Protein AF-A0A2C9KYZ7-F1 (afdb_monomer_lite)

Radius of gyration: 19.44 Å; chains: 1; bounding box: 41×60×43 Å

Foldseek 3Di:
DDQDDPDPGTPVCVVVQPADQPHSLVLCPDPPNVVVVVLLVQLVVQFDLWLADDPSLQVSLVVVCPDPCCDDVNVVVSLVVLVVDPSSLSSVSSSNSHDPDPDPPPPVPPPVDDDDDDSTDPDPPDDDDDDDDPCPVVVVVVVVVVVVVPPD

Structure (mmCIF, N/CA/C/O backbone):
data_AF-A0A2C9KYZ7-F1
#
_entry.id   AF-A0A2C9KYZ7-F1
#
loop_
_atom_site.group_PDB
_atom_site.id
_atom_site.type_symbol
_atom_site.label_atom_id
_atom_site.label_alt_id
_atom_site.label_comp_id
_atom_site.label_asym_id
_atom_site.label_entity_id
_atom_site.label_seq_id
_atom_site.pdbx_PDB_ins_code
_atom_site.Cartn_x
_atom_site.Cartn_y
_atom_site.Cartn_z
_atom_site.occupancy
_atom_site.B_iso_or_equiv
_atom_site.auth_seq_id
_atom_site.auth_comp_id
_atom_site.auth_asym_id
_atom_site.auth_atom_id
_atom_site.pdbx_PDB_model_num
ATOM 1 N N . THR A 1 1 ? 24.571 -7.551 -16.227 1.00 55.09 1 THR A N 1
ATOM 2 C CA . THR A 1 1 ? 23.596 -7.742 -15.131 1.00 55.09 1 THR A CA 1
ATOM 3 C C . THR A 1 1 ? 22.680 -8.890 -15.502 1.00 55.09 1 THR A C 1
ATOM 5 O O . THR A 1 1 ? 22.147 -8.862 -16.601 1.00 55.09 1 THR A O 1
ATOM 8 N N . LEU A 1 2 ? 22.566 -9.932 -14.672 1.00 63.03 2 LEU A N 1
ATOM 9 C CA . LEU A 1 2 ? 21.758 -11.125 -14.971 1.00 63.03 2 LEU A CA 1
ATOM 10 C C . LEU A 1 2 ? 20.264 -10.840 -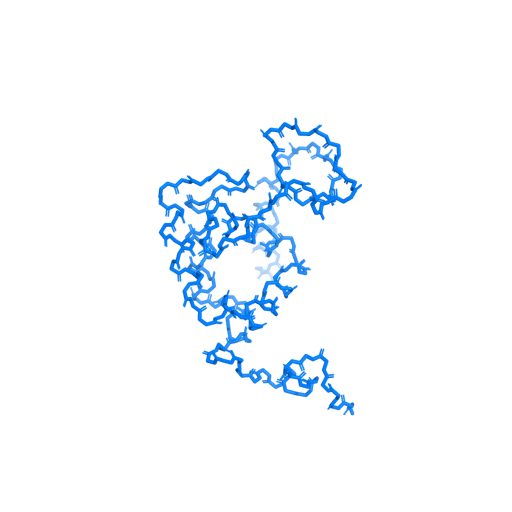14.735 1.00 63.03 2 LEU A C 1
ATOM 12 O O . LEU A 1 2 ? 19.854 -10.577 -13.606 1.00 63.03 2 LEU A O 1
ATOM 16 N N . CYS A 1 3 ? 19.454 -10.911 -15.794 1.00 70.12 3 CYS A N 1
ATOM 17 C CA . CYS A 1 3 ? 17.997 -10.746 -15.750 1.00 70.12 3 CYS A CA 1
ATOM 18 C C . CYS A 1 3 ? 17.297 -12.058 -15.359 1.00 70.12 3 CYS A C 1
ATOM 20 O O . CYS A 1 3 ? 16.486 -12.589 -16.110 1.00 70.12 3 CYS A O 1
ATOM 22 N N . VAL A 1 4 ? 17.638 -12.621 -14.200 1.00 71.19 4 VAL A N 1
ATOM 23 C CA . VAL A 1 4 ? 16.989 -13.847 -13.709 1.00 71.19 4 VAL A CA 1
ATOM 24 C C . VAL A 1 4 ? 15.669 -13.484 -13.025 1.00 71.19 4 VAL A C 1
ATOM 26 O O . VAL A 1 4 ? 15.610 -12.516 -12.260 1.00 71.19 4 VAL A O 1
ATOM 29 N N . ALA A 1 5 ? 14.618 -14.255 -13.309 1.00 60.34 5 ALA A N 1
ATOM 30 C CA . ALA A 1 5 ? 13.345 -14.213 -12.593 1.00 60.34 5 ALA A CA 1
ATOM 31 C C . ALA A 1 5 ? 13.563 -14.555 -11.113 1.00 60.34 5 ALA A C 1
ATOM 33 O O . ALA A 1 5 ? 14.002 -15.656 -10.789 1.00 60.34 5 ALA A O 1
ATOM 34 N N . LYS A 1 6 ? 13.289 -13.603 -10.212 1.00 54.28 6 LYS A N 1
ATOM 35 C CA . LYS A 1 6 ? 13.272 -13.849 -8.755 1.00 54.28 6 LYS A CA 1
ATOM 36 C C . LYS A 1 6 ? 11.846 -13.936 -8.196 1.00 54.28 6 LYS A C 1
ATOM 38 O O . LYS A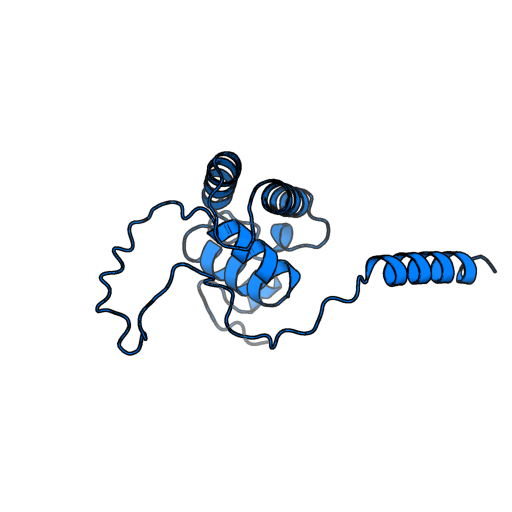 1 6 ? 11.670 -14.360 -7.059 1.00 54.28 6 LYS A O 1
ATOM 43 N N . SER A 1 7 ? 10.849 -13.541 -8.984 1.00 61.28 7 SER A N 1
ATOM 44 C CA . SER A 1 7 ? 9.416 -13.606 -8.682 1.00 61.28 7 SER A CA 1
ATOM 45 C C . SER A 1 7 ? 8.627 -13.651 -10.003 1.00 61.28 7 SER A C 1
ATOM 47 O O . SER A 1 7 ? 9.170 -14.086 -11.019 1.00 61.28 7 SER A O 1
ATOM 49 N N . SER A 1 8 ? 7.381 -13.157 -10.024 1.00 68.00 8 SER A N 1
ATOM 50 C CA . SER A 1 8 ? 6.662 -12.822 -11.263 1.00 68.00 8 SER A CA 1
ATOM 51 C C . SER A 1 8 ? 7.394 -11.814 -12.161 1.00 68.00 8 SER A C 1
ATOM 53 O O . SER A 1 8 ? 6.992 -11.659 -13.308 1.00 68.00 8 SER A O 1
ATOM 55 N N . LEU A 1 9 ? 8.458 -11.159 -11.673 1.00 72.50 9 LEU A N 1
ATOM 56 C CA . LEU A 1 9 ? 9.362 -10.328 -12.468 1.00 72.50 9 LEU A CA 1
ATOM 57 C C . LEU A 1 9 ? 10.819 -10.805 -12.382 1.00 72.50 9 LEU A C 1
ATOM 59 O O . LEU A 1 9 ? 11.307 -11.300 -11.356 1.00 72.50 9 LEU A O 1
ATOM 63 N N . SER A 1 10 ? 11.555 -10.569 -13.462 1.00 80.50 10 SER A N 1
ATOM 64 C CA . SER A 1 10 ? 13.014 -10.570 -13.487 1.00 80.50 10 SER A CA 1
ATOM 65 C C . SER A 1 10 ? 13.610 -9.370 -12.759 1.00 80.50 10 SER A C 1
ATOM 67 O O . SER A 1 10 ? 12.980 -8.328 -12.573 1.00 80.50 10 SER A O 1
ATOM 69 N N . TYR A 1 11 ? 14.884 -9.494 -12.377 1.00 77.38 11 TYR A N 1
ATOM 70 C CA . TYR A 1 11 ? 15.635 -8.377 -11.797 1.00 77.38 11 TYR A CA 1
ATOM 71 C C . TYR A 1 11 ? 15.634 -7.130 -12.701 1.00 77.38 11 TYR A C 1
ATOM 73 O O . TYR A 1 11 ? 15.598 -6.002 -12.215 1.00 77.38 11 TYR A O 1
ATOM 81 N N . CYS A 1 12 ? 15.646 -7.326 -14.020 1.00 83.25 12 CYS A N 1
ATOM 82 C CA . CYS A 1 12 ? 15.654 -6.235 -14.989 1.00 83.25 12 CYS A CA 1
ATOM 83 C C . CYS A 1 12 ? 14.289 -5.544 -15.079 1.00 83.25 12 CYS A C 1
ATOM 85 O O . CYS A 1 12 ? 14.233 -4.316 -15.071 1.00 83.25 12 CYS A O 1
ATOM 87 N N . GLU A 1 13 ? 13.194 -6.304 -15.061 1.00 82.38 13 GLU A N 1
ATOM 88 C CA . GLU A 1 13 ? 11.840 -5.741 -15.012 1.00 82.38 13 GLU A CA 1
ATOM 89 C C . GLU A 1 13 ? 11.582 -4.985 -13.704 1.00 82.38 13 GLU A C 1
ATOM 91 O O . GLU A 1 13 ? 10.957 -3.921 -13.724 1.00 82.38 13 GLU A O 1
ATOM 96 N N . LEU A 1 14 ? 12.122 -5.480 -12.582 1.00 81.25 14 LEU A N 1
ATOM 97 C CA . LEU A 1 14 ? 12.101 -4.775 -11.299 1.00 81.25 14 LEU A CA 1
ATOM 98 C C . LEU A 1 14 ? 12.886 -3.459 -11.360 1.00 81.25 14 LEU A C 1
ATOM 100 O O . LEU A 1 14 ? 12.374 -2.423 -10.942 1.00 81.25 14 LEU A O 1
ATOM 104 N N . ALA A 1 15 ? 14.099 -3.469 -11.921 1.00 82.19 15 ALA A N 1
ATOM 105 C CA . ALA A 1 15 ? 14.915 -2.261 -12.066 1.00 82.19 15 ALA A CA 1
ATOM 106 C C . ALA A 1 15 ? 14.227 -1.201 -12.948 1.00 82.19 15 ALA A C 1
ATOM 108 O O . ALA A 1 15 ? 14.236 -0.003 -12.641 1.00 82.19 15 ALA A O 1
ATOM 109 N N . GLN A 1 16 ? 13.569 -1.646 -14.020 1.00 86.88 16 GLN A N 1
ATOM 110 C CA . GLN A 1 16 ? 12.802 -0.775 -14.908 1.00 86.88 16 GLN A CA 1
ATOM 111 C C . GLN A 1 16 ? 11.529 -0.239 -14.237 1.00 86.88 16 GLN A C 1
ATOM 113 O O . GLN A 1 16 ? 11.116 0.882 -14.532 1.00 86.88 16 GLN A O 1
ATOM 118 N N . GLY A 1 17 ? 10.986 -0.944 -13.241 1.00 86.06 17 GLY A N 1
ATOM 119 C CA . GLY A 1 17 ? 9.740 -0.558 -12.580 1.00 86.06 17 GLY A CA 1
ATOM 120 C C . GLY A 1 17 ? 8.505 -1.026 -13.326 1.00 86.06 17 GLY A C 1
ATOM 121 O O . GLY A 1 17 ? 7.511 -0.310 -13.362 1.00 86.06 17 GLY A O 1
ATOM 122 N N . THR A 1 18 ? 8.592 -2.190 -13.964 1.00 88.19 18 THR A N 1
ATOM 123 C CA . THR A 1 18 ? 7.498 -2.746 -14.760 1.00 88.19 18 THR A CA 1
ATOM 124 C C . THR A 1 18 ? 6.251 -2.899 -13.882 1.00 88.19 18 THR A C 1
ATOM 126 O O . THR A 1 18 ? 6.355 -3.505 -12.807 1.00 88.19 18 THR A O 1
ATOM 129 N N . PRO A 1 19 ? 5.089 -2.355 -14.293 1.00 89.12 19 PRO A N 1
ATOM 130 C CA . PRO A 1 19 ? 3.851 -2.511 -13.542 1.00 89.12 19 PRO A CA 1
ATOM 131 C C . PRO A 1 19 ? 3.477 -3.983 -13.342 1.00 89.12 19 PRO A C 1
ATOM 133 O O . PRO A 1 19 ? 3.673 -4.817 -14.223 1.00 89.12 19 PRO A O 1
ATOM 136 N N . LEU A 1 20 ? 2.891 -4.294 -12.187 1.00 86.62 20 LEU A N 1
ATOM 137 C CA . LEU A 1 20 ? 2.518 -5.649 -11.782 1.00 86.62 20 LEU A CA 1
ATOM 138 C C . LEU A 1 20 ? 1.003 -5.770 -11.636 1.00 86.62 20 LEU A C 1
ATOM 140 O O . LEU A 1 20 ? 0.432 -5.207 -10.704 1.00 86.62 20 LEU A O 1
ATOM 144 N N . ASN A 1 21 ? 0.348 -6.521 -12.526 1.00 85.00 21 ASN A N 1
ATOM 145 C CA . ASN A 1 21 ? -1.111 -6.724 -12.517 1.00 85.00 21 ASN A CA 1
ATOM 146 C C . ASN A 1 21 ? -1.904 -5.405 -12.409 1.00 85.00 21 ASN A C 1
ATOM 148 O O . ASN A 1 21 ? -2.817 -5.279 -11.598 1.00 85.00 21 ASN A O 1
ATOM 152 N N . GLY A 1 22 ? -1.512 -4.386 -13.182 1.00 85.56 22 GLY A N 1
ATOM 153 C CA . GLY A 1 22 ? -2.153 -3.064 -13.164 1.00 85.56 22 GLY A CA 1
ATOM 154 C C . GLY A 1 22 ? -1.716 -2.139 -12.020 1.00 85.56 22 GLY A C 1
ATOM 155 O O . GLY A 1 22 ? -2.193 -1.012 -11.946 1.00 85.56 22 GLY A O 1
ATOM 156 N N . CYS A 1 23 ? -0.793 -2.569 -11.154 1.00 91.25 23 CYS A N 1
ATOM 157 C CA . CYS A 1 23 ? -0.174 -1.711 -10.148 1.00 91.25 23 CYS A CA 1
ATOM 158 C C . CYS A 1 23 ? 1.146 -1.110 -10.642 1.00 91.25 23 CYS A C 1
ATOM 160 O O . CYS A 1 23 ? 2.114 -1.838 -10.883 1.00 91.25 23 CYS A O 1
ATOM 162 N N . ASP A 1 24 ? 1.229 0.218 -10.681 1.00 93.56 24 ASP A N 1
ATOM 163 C CA . ASP A 1 24 ? 2.498 0.941 -10.791 1.00 93.56 24 ASP A CA 1
ATOM 164 C C . ASP A 1 24 ? 3.160 1.045 -9.405 1.00 93.56 24 ASP A C 1
ATOM 166 O O . ASP A 1 24 ? 3.144 2.081 -8.735 1.00 93.56 24 ASP A O 1
ATOM 170 N N . TRP A 1 25 ? 3.702 -0.083 -8.937 1.00 90.88 25 TRP A N 1
ATOM 171 C CA . TRP A 1 25 ? 4.287 -0.204 -7.599 1.00 90.88 25 TRP A CA 1
ATOM 172 C C . TRP A 1 25 ? 5.466 0.749 -7.394 1.00 90.88 25 TRP A C 1
ATOM 174 O O . TRP A 1 25 ? 5.672 1.235 -6.284 1.00 90.88 25 TRP A O 1
ATOM 184 N N . LYS A 1 26 ? 6.235 1.036 -8.452 1.00 91.19 26 LYS A N 1
ATOM 185 C CA . LYS A 1 26 ? 7.390 1.933 -8.381 1.00 91.19 26 LYS A CA 1
ATOM 186 C C . LYS A 1 26 ? 6.923 3.355 -8.132 1.00 91.19 26 LYS A C 1
ATOM 188 O O . LYS A 1 26 ? 7.452 4.013 -7.238 1.00 91.19 26 LYS A O 1
ATOM 193 N N . LYS A 1 27 ? 5.900 3.812 -8.859 1.00 92.75 27 LYS A N 1
ATOM 194 C CA . LYS A 1 27 ? 5.282 5.115 -8.612 1.00 92.75 27 LYS A CA 1
ATOM 195 C C . LYS A 1 27 ? 4.627 5.172 -7.237 1.00 92.75 27 LYS A C 1
ATOM 197 O O . LYS A 1 27 ? 4.826 6.170 -6.549 1.00 92.75 27 LYS A O 1
ATOM 202 N N . LEU A 1 28 ? 3.900 4.132 -6.819 1.00 90.94 28 LEU A N 1
ATOM 203 C CA . LEU A 1 28 ? 3.298 4.056 -5.482 1.00 90.94 28 LEU A CA 1
ATOM 204 C C . LEU A 1 28 ? 4.372 4.222 -4.395 1.00 90.94 28 LEU A C 1
ATOM 206 O O . LEU A 1 28 ? 4.261 5.082 -3.531 1.00 90.94 28 LEU A O 1
ATOM 210 N N . LEU A 1 29 ? 5.463 3.465 -4.471 1.00 87.88 29 LEU A N 1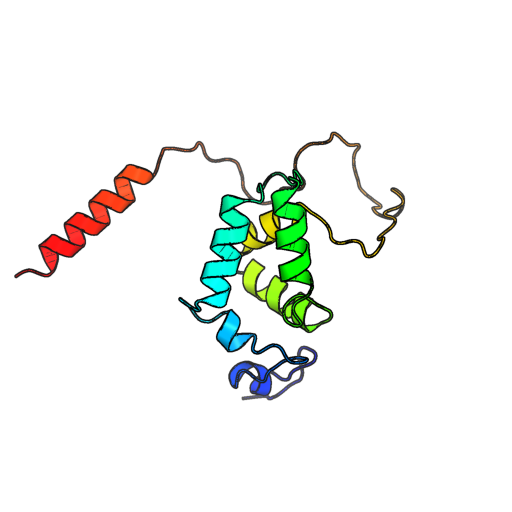
ATOM 211 C CA . LEU A 1 29 ? 6.532 3.4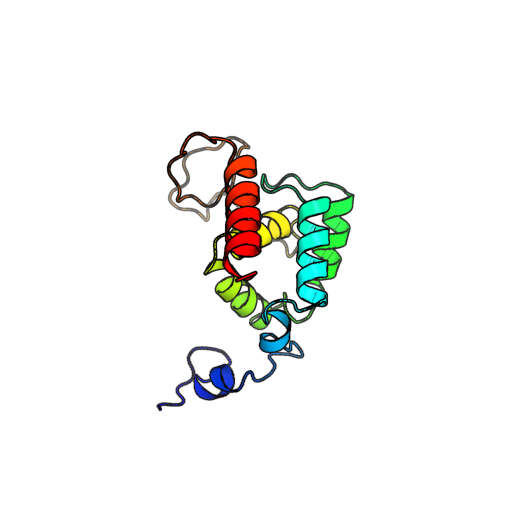72 -3.467 1.00 87.88 29 LEU A CA 1
ATOM 212 C C . LEU A 1 29 ? 7.530 4.634 -3.630 1.00 87.88 29 LEU A C 1
ATOM 214 O O . LEU A 1 29 ? 8.483 4.741 -2.859 1.00 87.88 29 LEU A O 1
ATOM 218 N N . THR A 1 30 ? 7.324 5.516 -4.613 1.00 89.12 30 THR A N 1
ATOM 219 C CA . THR A 1 30 ? 8.146 6.719 -4.783 1.00 89.12 30 THR A CA 1
ATOM 220 C C . THR A 1 30 ? 7.904 7.680 -3.612 1.00 89.12 30 THR A C 1
ATOM 222 O O . THR A 1 30 ? 6.747 7.925 -3.252 1.00 89.12 30 THR A O 1
ATOM 225 N N . PRO A 1 31 ? 8.964 8.273 -3.028 1.00 81.44 31 PRO A N 1
ATOM 226 C CA . PRO A 1 31 ? 8.815 9.292 -1.997 1.00 81.44 31 PRO A CA 1
ATOM 227 C C . PRO A 1 31 ? 7.890 10.426 -2.446 1.00 81.44 31 PRO A C 1
ATOM 229 O O . PRO A 1 31 ? 7.933 10.860 -3.595 1.00 81.44 31 PRO A O 1
ATOM 232 N N . ASN A 1 32 ? 7.071 10.928 -1.525 1.00 85.62 32 ASN A N 1
ATOM 233 C CA . ASN A 1 32 ? 6.115 12.013 -1.768 1.00 85.62 32 ASN A CA 1
ATOM 234 C C . ASN A 1 32 ? 5.032 11.719 -2.821 1.00 85.62 32 ASN A C 1
ATOM 236 O O . ASN A 1 32 ? 4.362 12.643 -3.285 1.00 85.62 32 ASN A O 1
ATOM 240 N N . ASN A 1 33 ? 4.818 10.453 -3.193 1.00 90.31 33 ASN A N 1
ATOM 241 C CA . ASN A 1 33 ? 3.664 10.098 -4.004 1.00 90.31 33 ASN A CA 1
ATOM 242 C C . ASN A 1 33 ? 2.362 10.492 -3.263 1.00 90.31 33 ASN A C 1
ATOM 244 O O . ASN A 1 33 ? 2.175 10.087 -2.111 1.00 90.31 33 ASN A O 1
ATOM 248 N N . PRO A 1 34 ? 1.444 11.247 -3.898 1.00 92.50 34 PRO A N 1
ATOM 249 C CA . PRO A 1 34 ? 0.239 11.747 -3.236 1.00 92.50 34 PRO A CA 1
ATOM 250 C C . PRO A 1 34 ? -0.730 10.632 -2.821 1.00 92.50 34 PRO A C 1
ATOM 252 O O . PRO A 1 34 ? -1.399 10.756 -1.799 1.00 92.50 34 PRO A O 1
ATOM 255 N N . GLU A 1 35 ? -0.796 9.529 -3.570 1.00 90.12 35 GLU A N 1
ATOM 256 C CA . GLU A 1 35 ? -1.597 8.356 -3.214 1.00 90.12 35 GLU A CA 1
ATOM 257 C C . GLU A 1 35 ? -1.039 7.670 -1.965 1.00 90.12 35 GLU A C 1
ATOM 259 O O . GLU A 1 35 ? -1.798 7.359 -1.052 1.00 90.12 35 GLU A O 1
ATOM 264 N N . THR A 1 36 ? 0.281 7.511 -1.875 1.00 89.94 36 THR A N 1
ATOM 265 C CA . THR A 1 36 ? 0.936 6.920 -0.698 1.00 89.94 36 THR A CA 1
ATOM 266 C C . THR A 1 36 ? 0.826 7.811 0.526 1.00 89.94 36 THR A C 1
ATOM 268 O O . THR A 1 36 ? 0.525 7.310 1.608 1.00 89.94 36 THR A O 1
ATOM 271 N N . ILE A 1 37 ? 0.988 9.130 0.365 1.00 92.81 37 ILE A N 1
ATOM 272 C CA . ILE A 1 37 ? 0.722 10.095 1.438 1.00 92.81 37 ILE A CA 1
ATOM 273 C C . ILE A 1 37 ? -0.721 9.943 1.915 1.00 92.81 37 ILE A C 1
ATOM 275 O O . ILE A 1 37 ? -0.944 9.805 3.112 1.00 92.81 37 ILE A O 1
ATOM 279 N N . ARG A 1 38 ? -1.694 9.900 0.996 1.00 94.25 38 ARG A N 1
ATOM 280 C CA . ARG A 1 38 ? -3.110 9.738 1.346 1.00 94.25 38 ARG A CA 1
ATOM 281 C C . ARG A 1 38 ? -3.365 8.426 2.091 1.00 94.25 38 ARG A C 1
ATOM 283 O O . ARG A 1 38 ? -3.986 8.457 3.146 1.00 94.25 38 ARG A O 1
ATOM 290 N N . ILE A 1 39 ? -2.855 7.297 1.591 1.00 93.19 39 ILE A N 1
ATOM 291 C CA . ILE A 1 39 ? -2.972 5.980 2.242 1.00 93.19 39 ILE A CA 1
ATOM 292 C C . ILE A 1 39 ? -2.392 6.025 3.658 1.00 93.19 39 ILE A C 1
ATOM 294 O O . ILE A 1 39 ? -3.041 5.577 4.603 1.00 93.19 39 ILE A O 1
ATOM 298 N N . ALA A 1 40 ? -1.193 6.590 3.813 1.00 92.62 40 ALA A N 1
ATOM 299 C CA . ALA A 1 40 ? -0.562 6.746 5.113 1.00 92.62 40 ALA A CA 1
ATOM 300 C C . ALA A 1 40 ? -1.406 7.623 6.037 1.00 92.62 40 ALA A C 1
ATOM 302 O O . ALA A 1 40 ? -1.748 7.186 7.132 1.00 92.62 40 ALA A O 1
ATOM 303 N N . THR A 1 41 ? -1.800 8.818 5.601 1.00 95.25 41 THR A N 1
ATOM 304 C CA . THR A 1 41 ? -2.641 9.727 6.387 1.00 95.25 41 THR A CA 1
ATOM 305 C C . THR A 1 41 ? -3.945 9.060 6.824 1.00 95.25 41 THR A C 1
ATOM 307 O O . THR A 1 41 ? -4.289 9.130 8.005 1.00 95.25 41 THR A O 1
ATOM 310 N N . ASP A 1 42 ? -4.635 8.369 5.915 1.00 94.62 42 ASP A N 1
ATOM 311 C CA . ASP A 1 42 ? -5.894 7.683 6.206 1.00 94.62 42 ASP A CA 1
ATOM 312 C C . ASP A 1 42 ? -5.691 6.582 7.259 1.00 94.62 42 ASP A C 1
ATOM 314 O O . ASP A 1 42 ? -6.440 6.520 8.238 1.00 94.62 42 ASP A O 1
ATOM 318 N N . LEU A 1 43 ? -4.648 5.757 7.121 1.00 93.75 43 LEU A N 1
ATOM 319 C CA . LEU A 1 43 ? -4.327 4.702 8.086 1.00 93.75 43 LEU A CA 1
ATOM 320 C C . LEU A 1 43 ? -3.877 5.267 9.441 1.00 93.75 43 LEU A C 1
ATOM 322 O O . LEU A 1 43 ? -4.351 4.805 10.475 1.00 93.75 43 LEU A O 1
ATOM 326 N N . TYR A 1 44 ? -3.009 6.280 9.474 1.00 93.06 44 TYR A N 1
ATOM 327 C CA . TYR A 1 44 ? -2.542 6.891 10.725 1.00 93.06 44 TYR A CA 1
ATOM 328 C C . TYR A 1 44 ? -3.679 7.533 11.520 1.00 93.06 44 TYR A C 1
ATOM 330 O O . TYR A 1 44 ? -3.711 7.416 12.746 1.00 93.06 44 TYR A O 1
ATOM 338 N N . LYS A 1 45 ? -4.608 8.195 10.825 1.00 94.38 45 LYS A N 1
ATOM 339 C CA . LYS A 1 45 ? -5.728 8.903 11.447 1.00 94.38 45 LYS A CA 1
ATOM 340 C C . LYS A 1 45 ? -6.797 7.951 11.979 1.00 94.38 45 LYS A C 1
ATOM 342 O O . LYS A 1 45 ? -7.369 8.215 13.031 1.00 94.38 45 LYS A O 1
ATOM 347 N N . ASN A 1 46 ? -7.073 6.866 11.261 1.00 94.12 46 ASN A N 1
ATOM 348 C CA . ASN A 1 46 ? -8.280 6.075 11.495 1.00 94.12 46 ASN A CA 1
ATOM 349 C C . ASN A 1 46 ? -7.992 4.672 12.043 1.00 94.12 46 ASN A C 1
ATOM 351 O O . ASN A 1 46 ? -8.800 4.140 12.799 1.00 94.12 46 ASN A O 1
ATOM 355 N N . CYS A 1 47 ? -6.827 4.088 11.762 1.00 92.56 47 CYS A N 1
ATOM 356 C CA . CYS A 1 47 ? -6.468 2.732 12.181 1.00 92.56 47 CYS A CA 1
ATOM 357 C C . CYS A 1 47 ? -5.447 2.745 13.315 1.00 92.56 47 CYS A C 1
ATOM 359 O O . CYS A 1 47 ? -4.427 3.423 13.222 1.00 92.56 47 CYS A O 1
ATOM 361 N N . ASN A 1 48 ? -5.683 1.979 14.379 1.00 87.38 48 ASN A N 1
ATOM 362 C CA . ASN A 1 48 ? -4.693 1.807 15.442 1.00 87.38 48 ASN A CA 1
ATOM 363 C C . ASN A 1 48 ? -3.612 0.797 15.046 1.00 87.38 48 ASN A C 1
ATOM 365 O O . ASN A 1 48 ? -3.844 -0.056 14.199 1.00 87.38 48 ASN A O 1
ATOM 369 N N . LEU A 1 49 ? -2.448 0.874 15.690 1.00 85.25 49 LEU A N 1
ATOM 370 C CA . LEU A 1 49 ? -1.354 -0.098 15.537 1.00 85.25 49 LEU A CA 1
ATOM 371 C C . LEU A 1 49 ? -1.552 -1.381 16.361 1.00 85.25 49 LEU A C 1
ATOM 373 O O . LEU A 1 49 ? -0.890 -2.377 16.102 1.00 85.25 49 LEU A O 1
ATOM 377 N N . ASP A 1 50 ? -2.437 -1.357 17.356 1.00 77.69 50 ASP A N 1
ATOM 378 C CA . ASP A 1 50 ? -2.681 -2.459 18.300 1.00 77.69 50 ASP A CA 1
ATOM 379 C C . ASP A 1 50 ? -3.591 -3.567 17.739 1.00 77.69 50 ASP A C 1
ATOM 381 O O . ASP A 1 50 ? -3.896 -4.537 18.433 1.00 77.69 50 ASP A O 1
ATOM 385 N N . GLY A 1 51 ? -4.021 -3.434 16.482 1.00 71.88 51 GLY A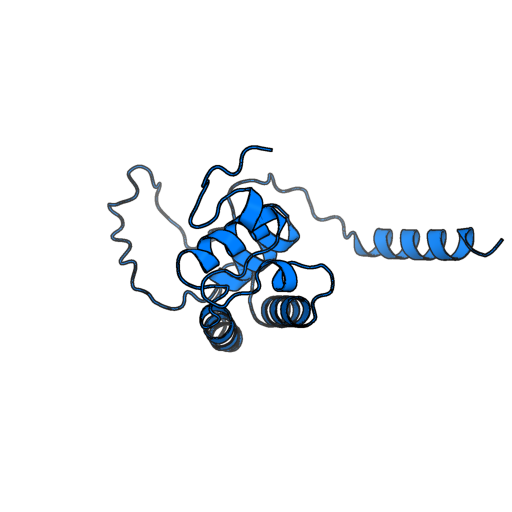 N 1
ATOM 386 C CA . GLY A 1 51 ? -4.940 -4.362 15.834 1.00 71.88 51 GLY A CA 1
ATOM 387 C C . GLY A 1 51 ? -6.415 -4.128 16.172 1.00 71.88 51 GLY A C 1
ATOM 388 O O . GLY A 1 51 ? -7.262 -4.892 15.714 1.00 71.88 51 GLY A O 1
ATOM 389 N N . PHE A 1 52 ? -6.765 -3.083 16.932 1.00 81.62 52 PHE A N 1
ATOM 390 C CA . PHE A 1 52 ? -8.163 -2.753 17.196 1.00 81.62 52 PHE A CA 1
ATOM 391 C C . PHE A 1 52 ? -8.845 -2.199 15.935 1.00 81.62 52 PHE A C 1
ATOM 393 O O . PHE A 1 52 ? -8.514 -1.114 15.440 1.00 81.62 52 PHE A O 1
ATOM 400 N N . CYS A 1 53 ? -9.829 -2.941 15.420 1.00 86.38 53 CYS A N 1
ATOM 401 C CA . CYS A 1 53 ? -10.590 -2.548 14.238 1.00 86.38 53 CYS A CA 1
ATOM 402 C C . CYS A 1 53 ? -11.689 -1.540 14.589 1.00 86.38 53 CYS A C 1
ATOM 404 O O . CYS A 1 53 ? -12.788 -1.919 15.002 1.00 86.38 53 CYS A O 1
ATOM 406 N N . ARG A 1 54 ? -11.419 -0.250 14.374 1.00 85.88 54 ARG A N 1
ATOM 407 C CA . ARG A 1 54 ? -12.463 0.779 14.445 1.00 85.88 54 ARG A CA 1
ATOM 408 C C . ARG A 1 54 ? -13.344 0.785 13.188 1.00 85.88 54 ARG A C 1
ATOM 410 O O . ARG A 1 54 ? -12.840 0.471 12.104 1.00 85.88 54 ARG A O 1
ATOM 417 N N . PRO A 1 55 ? -14.633 1.161 13.287 1.00 86.75 55 PRO A N 1
ATOM 418 C CA . PRO A 1 55 ? -15.532 1.215 12.133 1.00 86.75 55 PRO A CA 1
ATOM 419 C C . PRO A 1 55 ? -14.977 2.029 10.954 1.00 86.75 55 PRO A C 1
ATOM 421 O O . PRO A 1 55 ? -15.031 1.570 9.816 1.00 86.75 55 PRO A O 1
ATOM 424 N N . GLU A 1 56 ? -14.368 3.184 11.221 1.00 88.19 56 GLU A N 1
ATOM 425 C CA . GLU A 1 56 ? -13.740 4.039 10.210 1.00 88.19 56 GLU A CA 1
ATOM 426 C C . GLU A 1 56 ? -12.503 3.391 9.569 1.00 88.19 56 GLU A C 1
ATOM 428 O O . GLU A 1 56 ? -12.277 3.518 8.365 1.00 88.19 56 GLU A O 1
ATOM 433 N N . CYS A 1 57 ? -11.732 2.620 10.342 1.00 92.50 57 CYS A N 1
ATOM 434 C CA . CYS A 1 57 ? -10.588 1.877 9.824 1.00 92.50 57 CYS A CA 1
ATOM 435 C C . CYS A 1 57 ?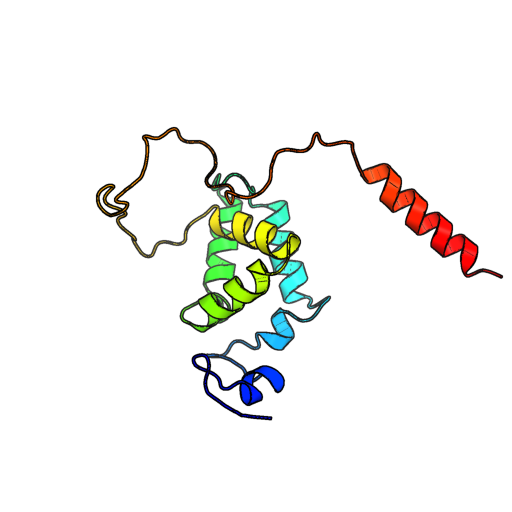 -11.035 0.778 8.853 1.00 92.50 57 CYS A C 1
ATOM 437 O O . CYS A 1 57 ? -10.396 0.558 7.825 1.00 92.50 57 CYS A O 1
ATOM 439 N N . LYS A 1 58 ? -12.163 0.116 9.136 1.00 90.81 58 LYS A N 1
ATOM 440 C CA . LYS A 1 58 ? -12.684 -0.983 8.313 1.00 90.81 58 LYS A CA 1
ATOM 441 C C . LYS A 1 58 ? -12.919 -0.560 6.867 1.00 90.81 58 LYS A C 1
ATOM 443 O O . LYS A 1 58 ? -12.536 -1.282 5.948 1.00 90.81 58 LYS A O 1
ATOM 448 N N . GLU A 1 59 ? -13.540 0.596 6.654 1.00 91.31 59 GLU A N 1
ATOM 449 C CA . GLU A 1 59 ? -13.805 1.097 5.305 1.00 91.31 59 GLU A CA 1
ATOM 450 C C . GLU A 1 59 ? -12.515 1.491 4.576 1.00 91.31 59 GLU A C 1
ATOM 452 O O . GLU A 1 59 ? -12.330 1.138 3.410 1.00 91.31 59 GLU A O 1
ATOM 457 N N . ILE A 1 60 ? -11.592 2.146 5.279 1.00 93.81 60 ILE A N 1
ATOM 458 C CA . ILE A 1 60 ? -10.294 2.555 4.734 1.00 93.81 60 ILE A CA 1
ATOM 459 C C . ILE A 1 60 ? -9.475 1.339 4.311 1.00 93.81 60 ILE A C 1
ATOM 461 O O . ILE A 1 60 ? -9.017 1.268 3.170 1.00 93.81 60 ILE A O 1
ATOM 465 N N . VAL A 1 61 ? -9.345 0.348 5.193 1.00 92.94 61 VAL A N 1
ATOM 466 C CA . VAL A 1 61 ? -8.609 -0.885 4.906 1.00 92.94 61 VAL A CA 1
ATOM 467 C C . VAL A 1 61 ? -9.262 -1.654 3.759 1.00 92.94 61 VAL A C 1
ATOM 469 O O . VAL A 1 61 ? -8.547 -2.150 2.887 1.00 92.94 61 VAL A O 1
ATOM 472 N N . ARG A 1 62 ? -10.600 -1.707 3.691 1.00 92.31 62 ARG A N 1
ATOM 473 C CA . ARG A 1 62 ? -11.325 -2.307 2.558 1.00 92.31 62 ARG A CA 1
ATOM 474 C C . ARG A 1 62 ? -10.989 -1.606 1.243 1.00 92.31 62 ARG A C 1
ATOM 476 O O . ARG A 1 62 ? -10.677 -2.281 0.265 1.00 92.31 62 ARG A O 1
ATOM 483 N N . ASN A 1 63 ? -11.018 -0.276 1.219 1.00 92.25 63 ASN A N 1
ATOM 484 C CA . ASN A 1 63 ? -10.715 0.505 0.021 1.00 92.25 63 ASN A CA 1
ATOM 485 C C . ASN A 1 63 ? -9.254 0.321 -0.416 1.00 92.25 63 ASN A C 1
ATOM 487 O O . ASN A 1 63 ? -9.003 0.042 -1.586 1.00 92.25 63 ASN A O 1
ATOM 491 N N . ILE A 1 64 ? -8.293 0.383 0.509 1.00 93.38 64 ILE A N 1
ATOM 492 C CA . ILE A 1 64 ? -6.870 0.166 0.198 1.00 93.38 64 ILE A CA 1
ATOM 493 C C . ILE A 1 64 ? -6.639 -1.259 -0.315 1.00 93.38 64 ILE A C 1
ATOM 495 O O . ILE A 1 64 ? -6.015 -1.452 -1.355 1.00 93.38 64 ILE A O 1
ATOM 499 N N . SER A 1 65 ? -7.203 -2.261 0.363 1.00 91.88 65 SER A N 1
ATOM 500 C CA . SER A 1 65 ? -7.063 -3.674 -0.014 1.00 91.88 65 SER A CA 1
ATOM 501 C C . SER A 1 65 ? -7.758 -4.015 -1.338 1.00 91.88 65 SER A C 1
ATOM 503 O O . SER A 1 65 ? -7.450 -5.033 -1.953 1.00 91.88 65 SER A O 1
ATOM 505 N N . SER A 1 66 ? -8.688 -3.173 -1.803 1.00 91.50 66 SER A N 1
ATOM 506 C CA . SER A 1 66 ? -9.332 -3.321 -3.113 1.00 91.50 66 SER A CA 1
ATOM 507 C C . SER A 1 66 ? -8.443 -2.886 -4.288 1.00 91.50 66 SER A C 1
ATOM 509 O O . SER A 1 66 ? -8.727 -3.247 -5.429 1.00 91.50 66 SER A O 1
ATOM 511 N N . SER A 1 67 ? -7.355 -2.153 -4.026 1.00 92.19 67 SER A N 1
ATOM 512 C CA . SER A 1 67 ? -6.413 -1.735 -5.065 1.00 92.19 67 SER A CA 1
ATOM 513 C C . SER A 1 67 ? -5.602 -2.929 -5.589 1.00 92.19 67 SER A C 1
ATOM 515 O O . SER A 1 67 ? -5.142 -3.749 -4.783 1.00 92.19 67 SER A O 1
ATOM 517 N N . PRO A 1 68 ? -5.324 -3.003 -6.907 1.00 92.62 68 PRO A N 1
ATOM 518 C CA . PRO A 1 68 ? -4.452 -4.031 -7.480 1.00 92.62 68 PRO A CA 1
ATOM 519 C C . PRO A 1 68 ? -3.075 -4.105 -6.804 1.00 92.62 68 PRO A C 1
ATOM 521 O O . PRO A 1 68 ? -2.476 -5.174 -6.712 1.00 92.62 68 PRO A O 1
ATOM 524 N N . CYS A 1 69 ? -2.590 -2.981 -6.265 1.00 92.56 69 CYS A N 1
ATOM 525 C CA . CYS A 1 69 ? -1.314 -2.907 -5.558 1.00 92.56 69 CYS A CA 1
ATOM 526 C C . CYS A 1 69 ? -1.275 -3.670 -4.231 1.00 92.56 69 CYS A C 1
ATOM 528 O O . CYS A 1 69 ? -0.190 -3.952 -3.732 1.00 92.56 69 CYS A O 1
ATOM 530 N N . PHE A 1 70 ? -2.429 -4.011 -3.656 1.00 91.75 70 PHE A N 1
ATOM 531 C CA . PHE A 1 70 ? -2.530 -4.705 -2.370 1.00 91.75 70 PHE A CA 1
ATOM 532 C C . PHE A 1 70 ? -3.128 -6.116 -2.493 1.00 91.75 70 PHE A C 1
ATOM 534 O O . PHE A 1 70 ? -3.343 -6.775 -1.470 1.00 91.75 70 PHE A O 1
ATOM 541 N N . GLN A 1 71 ? -3.320 -6.610 -3.722 1.00 89.75 71 GLN A N 1
ATOM 542 C CA . GLN A 1 71 ? -3.916 -7.913 -4.028 1.00 89.75 71 GLN A CA 1
ATOM 543 C C . GLN A 1 71 ? -2.937 -8.885 -4.687 1.00 89.75 71 GLN A C 1
ATOM 545 O O . GLN A 1 71 ? -1.994 -8.486 -5.370 1.00 89.75 71 GLN A O 1
ATOM 550 N N . GLY A 1 72 ? -3.191 -10.184 -4.508 1.00 87.00 72 GLY A N 1
ATOM 551 C CA . GLY A 1 72 ? -2.429 -11.249 -5.160 1.00 87.00 72 GLY A CA 1
ATOM 552 C C . GLY A 1 72 ? -0.921 -11.152 -4.909 1.00 87.00 72 GLY A C 1
ATOM 553 O O . GLY A 1 72 ? -0.472 -10.733 -3.838 1.00 87.00 72 GLY A O 1
ATOM 554 N N . ASP A 1 73 ? -0.129 -11.536 -5.908 1.00 83.94 73 ASP A N 1
ATOM 555 C CA . ASP A 1 73 ? 1.334 -11.515 -5.810 1.00 83.94 73 ASP A CA 1
ATOM 556 C C . ASP A 1 73 ? 1.915 -10.097 -5.830 1.00 83.94 73 ASP A C 1
ATOM 558 O O . ASP A 1 73 ? 2.924 -9.839 -5.172 1.00 83.94 73 ASP A O 1
ATOM 562 N N . THR A 1 74 ? 1.235 -9.150 -6.485 1.00 87.00 74 THR A N 1
ATOM 563 C CA . THR A 1 74 ? 1.574 -7.722 -6.421 1.00 87.00 74 THR A CA 1
ATOM 564 C C . THR A 1 74 ? 1.500 -7.213 -4.983 1.00 87.00 74 THR A C 1
ATOM 566 O O . THR A 1 74 ? 2.441 -6.601 -4.485 1.00 87.00 74 THR A O 1
ATOM 569 N N . GLY A 1 75 ? 0.408 -7.528 -4.284 1.00 90.00 75 GLY A N 1
ATOM 570 C CA . GLY A 1 75 ? 0.202 -7.165 -2.889 1.00 90.00 75 GLY A CA 1
ATOM 571 C C . GLY A 1 75 ? 1.238 -7.779 -1.960 1.00 90.00 75 GLY A C 1
ATOM 572 O O . GLY A 1 75 ? 1.714 -7.098 -1.055 1.00 90.00 75 GLY A O 1
ATOM 573 N N . LYS A 1 76 ? 1.631 -9.039 -2.190 1.00 88.69 76 LYS A N 1
ATOM 574 C CA . LYS A 1 76 ? 2.737 -9.662 -1.444 1.00 88.69 76 LYS A CA 1
ATOM 575 C C . LYS A 1 76 ? 4.033 -8.879 -1.648 1.00 88.69 76 LYS A C 1
ATOM 577 O O . LYS A 1 76 ? 4.665 -8.513 -0.666 1.00 88.69 76 LYS A O 1
ATOM 582 N N . PHE A 1 77 ? 4.380 -8.565 -2.896 1.00 87.44 77 PHE A N 1
ATOM 583 C CA . PHE A 1 77 ? 5.583 -7.803 -3.227 1.00 87.44 77 PHE A CA 1
ATOM 584 C C . PHE A 1 77 ? 5.595 -6.407 -2.582 1.00 87.44 77 PHE A C 1
ATOM 586 O O . PHE A 1 77 ? 6.553 -6.065 -1.891 1.00 87.44 77 PHE A O 1
ATOM 593 N N . VAL A 1 78 ? 4.521 -5.625 -2.739 1.00 90.31 78 VAL A N 1
ATOM 594 C CA . VAL A 1 78 ? 4.414 -4.274 -2.158 1.00 90.31 78 VAL A CA 1
ATOM 595 C C . VAL A 1 78 ? 4.533 -4.325 -0.634 1.00 90.31 78 VAL A C 1
ATOM 597 O O . VAL A 1 78 ? 5.277 -3.540 -0.048 1.00 90.31 78 VAL A O 1
ATOM 600 N N . LYS A 1 79 ? 3.862 -5.280 0.023 1.00 91.06 79 LYS A N 1
ATOM 601 C CA . LYS A 1 79 ? 3.957 -5.461 1.479 1.00 91.06 79 LYS A CA 1
ATOM 602 C C . LYS A 1 79 ? 5.367 -5.871 1.912 1.00 91.06 79 LYS A C 1
ATOM 604 O O . LYS A 1 79 ? 5.868 -5.334 2.892 1.00 91.06 79 LYS A O 1
ATOM 609 N N . SER A 1 80 ? 6.032 -6.764 1.178 1.00 89.12 80 SER A N 1
ATOM 610 C CA . SER A 1 80 ? 7.428 -7.129 1.451 1.00 89.12 80 SER A CA 1
ATOM 611 C C . SER A 1 80 ? 8.377 -5.939 1.318 1.00 89.12 80 SER A C 1
ATOM 613 O O . SER A 1 80 ? 9.287 -5.813 2.129 1.00 89.12 80 SER A O 1
ATOM 615 N N . TYR A 1 81 ? 8.151 -5.052 0.346 1.00 88.12 81 TYR A N 1
ATOM 616 C CA . TYR A 1 81 ? 8.950 -3.838 0.189 1.00 88.12 81 TYR A CA 1
ATOM 617 C C . TYR A 1 81 ? 8.723 -2.850 1.343 1.00 88.12 81 TYR A C 1
ATOM 619 O O . TYR A 1 81 ? 9.680 -2.334 1.911 1.00 88.12 81 TYR A O 1
ATOM 627 N N . LEU A 1 82 ? 7.465 -2.621 1.740 1.00 89.19 82 LEU A N 1
ATOM 628 C CA . LEU A 1 82 ? 7.129 -1.769 2.889 1.00 89.19 82 LEU A CA 1
ATOM 629 C C . LEU A 1 82 ? 7.745 -2.292 4.195 1.00 89.19 82 LEU A C 1
ATOM 631 O O . LEU A 1 82 ? 8.223 -1.508 5.006 1.00 89.19 82 LEU A O 1
ATOM 635 N N . ALA A 1 83 ? 7.803 -3.610 4.385 1.00 90.31 83 ALA A N 1
ATOM 636 C CA . ALA A 1 83 ? 8.386 -4.216 5.581 1.00 90.31 83 ALA A CA 1
ATOM 637 C C . ALA A 1 83 ? 9.904 -3.968 5.747 1.00 90.31 83 ALA A C 1
ATOM 639 O O . ALA A 1 83 ? 10.461 -4.311 6.787 1.00 90.31 83 ALA A O 1
ATOM 640 N N . MET A 1 84 ? 10.582 -3.385 4.748 1.00 87.94 84 MET A N 1
ATOM 641 C CA . MET A 1 84 ? 12.012 -3.056 4.812 1.00 87.94 84 MET A CA 1
ATOM 642 C C . MET A 1 84 ? 12.319 -1.770 5.598 1.00 87.94 84 MET A C 1
ATOM 644 O O . MET A 1 84 ? 13.490 -1.500 5.865 1.00 87.94 84 MET A O 1
ATOM 648 N N . SER A 1 85 ? 11.309 -0.973 5.965 1.00 87.50 85 SER A N 1
ATOM 649 C CA . SER A 1 85 ? 11.475 0.222 6.802 1.00 87.50 85 SER A CA 1
ATOM 650 C C . SER A 1 85 ? 10.555 0.196 8.019 1.00 87.50 85 SER A C 1
ATOM 652 O O . SER A 1 85 ? 9.510 -0.456 8.025 1.00 87.50 85 SER A O 1
ATOM 654 N N . LYS A 1 86 ? 10.933 0.937 9.067 1.00 89.69 86 LYS A N 1
ATOM 655 C CA . LYS A 1 86 ? 10.121 1.065 10.282 1.00 89.69 86 LYS A CA 1
ATOM 656 C C . LYS A 1 86 ? 8.765 1.701 9.973 1.00 89.69 86 LYS A C 1
ATOM 658 O O . LYS A 1 86 ? 7.734 1.211 10.415 1.00 89.69 86 LYS A O 1
ATOM 663 N N . GLU A 1 87 ? 8.766 2.763 9.177 1.00 88.25 87 GLU A N 1
ATOM 664 C CA . GLU A 1 87 ? 7.561 3.488 8.778 1.00 88.25 87 GLU A CA 1
ATOM 665 C C . GLU A 1 87 ? 6.627 2.593 7.958 1.00 88.25 87 GLU A C 1
ATOM 667 O O . GLU A 1 87 ? 5.408 2.634 8.126 1.00 88.25 87 GLU A O 1
ATOM 672 N N . GLY A 1 88 ? 7.191 1.750 7.089 1.00 89.25 88 GLY A N 1
ATOM 673 C CA . GLY A 1 88 ? 6.409 0.798 6.316 1.00 89.25 88 GLY A CA 1
ATOM 674 C C . GLY A 1 88 ? 5.852 -0.337 7.177 1.00 89.25 88 GLY A C 1
ATOM 675 O O . GLY A 1 88 ? 4.702 -0.722 6.977 1.00 89.25 88 GLY A O 1
ATOM 676 N N . LEU A 1 89 ? 6.588 -0.818 8.183 1.00 90.69 89 LEU A N 1
ATOM 677 C CA . LEU A 1 89 ? 6.066 -1.768 9.174 1.00 90.69 89 LEU A CA 1
ATOM 678 C C . LEU A 1 89 ? 4.905 -1.184 9.989 1.00 90.69 89 LEU A C 1
ATOM 680 O O . LEU A 1 89 ? 3.883 -1.852 10.146 1.00 90.69 89 LEU A O 1
ATOM 684 N N . ASP A 1 90 ? 5.013 0.066 10.440 1.00 91.38 90 ASP A N 1
ATOM 685 C CA . ASP A 1 90 ? 3.921 0.753 11.138 1.00 91.38 90 ASP A CA 1
ATOM 686 C C . ASP A 1 90 ? 2.678 0.873 10.241 1.00 91.38 90 ASP A C 1
ATOM 688 O O . ASP A 1 90 ? 1.546 0.624 10.671 1.00 91.38 90 ASP A O 1
ATOM 692 N N . LEU A 1 91 ? 2.878 1.221 8.968 1.00 91.56 91 LEU A N 1
ATOM 693 C CA . LEU A 1 91 ? 1.800 1.306 7.988 1.00 91.56 91 LEU A CA 1
ATOM 694 C C . LEU A 1 91 ? 1.119 -0.054 7.775 1.00 91.56 91 LEU A C 1
ATOM 696 O O . LEU A 1 91 ? -0.109 -0.130 7.739 1.00 91.56 91 LEU A O 1
ATOM 700 N N . LEU A 1 92 ? 1.906 -1.128 7.663 1.00 91.69 92 LEU A N 1
ATOM 701 C CA . LEU A 1 92 ? 1.400 -2.492 7.519 1.00 91.69 92 LEU A CA 1
ATOM 702 C C . LEU A 1 92 ? 0.629 -2.951 8.755 1.00 91.69 92 LEU A C 1
ATOM 704 O O . LEU A 1 92 ? -0.445 -3.528 8.597 1.00 91.69 92 LEU A O 1
ATOM 708 N N . GLY A 1 93 ? 1.120 -2.646 9.958 1.00 90.62 93 GLY A N 1
ATOM 709 C CA . GLY A 1 93 ? 0.415 -2.945 11.203 1.00 90.62 93 GLY A CA 1
ATOM 710 C C . GLY A 1 93 ? -0.970 -2.299 11.237 1.00 90.62 93 GLY A C 1
ATOM 711 O O . GLY A 1 93 ? -1.961 -2.972 11.500 1.00 90.62 93 GLY A O 1
ATOM 712 N N . ARG A 1 94 ? -1.064 -1.019 10.853 1.00 92.62 94 ARG A N 1
ATOM 713 C CA . ARG A 1 94 ? -2.346 -0.295 10.753 1.00 92.62 94 ARG A CA 1
ATOM 714 C C . ARG A 1 94 ? -3.255 -0.832 9.651 1.00 92.62 94 ARG A C 1
ATOM 716 O O . ARG A 1 94 ? -4.470 -0.877 9.820 1.00 92.62 94 ARG A O 1
ATOM 723 N N . LEU A 1 95 ? -2.685 -1.231 8.516 1.00 91.25 95 LEU A N 1
ATOM 724 C CA . LEU A 1 95 ? -3.440 -1.846 7.424 1.00 91.25 95 LEU A CA 1
ATOM 725 C C . LEU A 1 95 ? -4.034 -3.200 7.844 1.00 91.25 95 LEU A C 1
ATOM 727 O O . LEU A 1 95 ? -5.085 -3.594 7.346 1.00 91.25 95 LEU A O 1
ATOM 731 N N . GLN A 1 96 ? -3.379 -3.913 8.760 1.00 89.00 96 GLN A N 1
ATOM 732 C CA . GLN A 1 96 ? -3.824 -5.212 9.264 1.00 89.00 96 GLN A CA 1
ATOM 733 C C . GLN A 1 96 ? -4.861 -5.125 10.392 1.00 89.00 96 GLN A C 1
ATOM 735 O O . GLN A 1 96 ? -5.433 -6.154 10.748 1.00 89.00 96 GLN A O 1
ATOM 740 N N . SER A 1 97 ? -5.175 -3.932 10.904 1.00 86.88 97 SER A N 1
ATOM 741 C CA . SER A 1 97 ? -6.108 -3.764 12.028 1.00 86.88 97 SER A CA 1
ATOM 742 C C . SER A 1 97 ? -7.530 -4.217 11.717 1.00 86.88 97 SER A C 1
ATOM 744 O O . SER A 1 97 ? -8.253 -4.607 12.623 1.00 86.88 97 SER A O 1
ATOM 746 N N . CYS A 1 98 ? -7.937 -4.204 10.445 1.00 85.38 98 CYS A N 1
ATOM 747 C CA . CYS A 1 98 ? -9.244 -4.681 9.999 1.00 85.38 98 CYS A CA 1
ATOM 748 C C . CYS A 1 98 ? -9.081 -5.696 8.858 1.00 85.38 98 CYS A C 1
ATOM 750 O O . CYS A 1 98 ? -9.174 -5.311 7.690 1.00 85.38 98 CYS A O 1
ATOM 752 N N . PRO A 1 99 ? -8.838 -6.987 9.146 1.00 74.50 99 PRO A N 1
ATOM 753 C CA . PRO A 1 99 ? -8.654 -7.984 8.100 1.00 74.50 99 PRO A CA 1
ATOM 754 C C . PRO A 1 99 ? -9.893 -8.057 7.194 1.00 74.50 99 PRO A C 1
ATOM 756 O O . PRO A 1 99 ? -10.994 -8.394 7.630 1.00 74.50 99 PRO A O 1
ATOM 759 N N . VAL A 1 100 ? -9.707 -7.727 5.914 1.00 67.81 100 VAL A N 1
ATOM 760 C CA . VAL A 1 100 ? -10.735 -7.867 4.876 1.00 67.81 100 VAL A CA 1
ATOM 761 C C . VAL A 1 100 ? -10.795 -9.348 4.529 1.00 67.81 100 VAL A C 1
ATOM 763 O O . VAL A 1 100 ? -9.842 -9.898 3.985 1.00 67.81 100 VAL A O 1
ATOM 766 N N . SER A 1 101 ? -11.863 -10.025 4.936 1.00 55.50 101 SER A N 1
ATOM 767 C CA . SER A 1 101 ? -11.967 -11.482 4.891 1.00 55.50 101 SER A CA 1
ATOM 768 C C . SER A 1 101 ? -11.709 -12.066 3.492 1.00 55.50 101 SER A C 1
ATOM 770 O O . SER A 1 101 ? -12.561 -11.993 2.615 1.00 55.50 101 SER A O 1
ATOM 772 N N . SER A 1 102 ? -10.585 -12.761 3.324 1.00 43.50 102 SER A N 1
ATOM 773 C CA . SER A 1 102 ? -10.621 -14.160 2.897 1.00 43.50 102 SER A CA 1
ATOM 774 C C . SER A 1 102 ? -10.473 -14.980 4.170 1.00 43.50 102 SER A C 1
ATOM 776 O O . SER A 1 102 ? -9.519 -14.778 4.918 1.00 43.50 102 SER A O 1
ATOM 778 N N . VAL A 1 103 ? -11.440 -15.839 4.464 1.00 42.06 103 VAL A N 1
ATOM 779 C CA . VAL A 1 103 ? -11.441 -16.699 5.649 1.00 42.06 103 VAL A CA 1
ATOM 780 C C . VAL A 1 103 ? -10.182 -17.572 5.642 1.00 42.06 103 VAL A C 1
ATOM 782 O O . VAL A 1 103 ? -10.156 -18.632 5.028 1.00 42.06 103 VAL A O 1
ATOM 785 N N . GLN A 1 104 ? -9.132 -17.148 6.345 1.00 40.44 104 GLN A N 1
ATOM 786 C CA . GLN A 1 104 ? -8.218 -18.092 6.961 1.00 40.44 104 GLN A CA 1
ATOM 787 C C . GLN A 1 104 ? -8.921 -18.492 8.256 1.00 40.44 104 GLN A C 1
ATOM 789 O O . GLN A 1 104 ? -8.828 -17.808 9.275 1.00 40.44 104 GLN A O 1
ATOM 794 N N . ASN A 1 105 ? -9.702 -19.571 8.187 1.00 35.19 105 ASN A N 1
ATOM 795 C CA . ASN A 1 105 ? -10.052 -20.335 9.374 1.00 35.19 105 ASN A CA 1
ATOM 796 C C . ASN A 1 105 ? -8.726 -20.836 9.944 1.00 35.19 105 ASN A C 1
ATOM 798 O O . ASN A 1 105 ? -8.260 -21.917 9.597 1.00 35.19 105 ASN A O 1
ATOM 802 N N . CYS A 1 106 ? -8.074 -20.023 10.767 1.00 40.41 106 CYS A N 1
ATOM 803 C CA . CYS A 1 106 ? -6.982 -20.484 11.595 1.00 40.41 106 CYS A CA 1
ATOM 804 C C . CYS A 1 106 ? -7.611 -21.387 12.657 1.00 40.41 106 CYS A C 1
ATOM 806 O O . CYS A 1 106 ? -7.904 -20.950 13.767 1.00 40.41 106 CYS A O 1
ATOM 808 N N . THR A 1 107 ? -7.868 -22.649 12.313 1.00 38.22 107 THR A N 1
ATOM 809 C CA . THR A 1 107 ? -8.002 -23.690 13.326 1.00 38.22 107 THR A CA 1
ATOM 810 C C . THR A 1 107 ? -6.684 -23.712 14.085 1.00 38.22 107 THR A C 1
ATOM 812 O O . THR A 1 107 ? -5.617 -23.848 13.484 1.00 38.22 107 THR A O 1
ATOM 815 N N . VAL A 1 108 ? -6.766 -23.531 15.401 1.00 45.31 108 VAL A N 1
ATOM 816 C CA . VAL A 1 108 ? -5.647 -23.376 16.349 1.00 45.31 108 VAL A CA 1
ATOM 817 C C . VAL A 1 108 ? -4.548 -24.447 16.180 1.00 45.31 108 VAL A C 1
ATOM 819 O O . VAL A 1 108 ? -3.398 -24.223 16.536 1.00 45.31 108 VAL A O 1
ATOM 822 N N . GLN A 1 109 ? -4.861 -25.575 15.543 1.00 43.25 109 GLN A N 1
ATOM 823 C CA . GLN A 1 109 ? -3.973 -26.715 15.310 1.00 43.25 109 GLN A CA 1
ATOM 824 C C . GLN A 1 109 ? -2.884 -26.568 14.232 1.00 43.25 109 GLN A C 1
ATOM 826 O O . GLN A 1 109 ? -2.070 -27.477 14.107 1.00 43.25 109 GLN A O 1
ATOM 831 N N . GLN A 1 110 ? -2.804 -25.473 13.467 1.00 40.75 110 GLN A N 1
ATOM 832 C CA . GLN A 1 110 ? -1.762 -25.316 12.427 1.00 40.75 110 GLN A CA 1
ATOM 833 C C . GLN A 1 110 ? -0.522 -24.509 12.847 1.00 40.75 110 GLN A C 1
ATOM 835 O O . GLN A 1 110 ? 0.366 -24.284 12.026 1.00 40.75 110 GLN A O 1
ATOM 840 N N . CYS A 1 111 ? -0.403 -24.140 14.124 1.00 40.75 111 CYS A N 1
ATOM 841 C CA . CYS A 1 111 ? 0.835 -23.608 14.696 1.00 40.75 111 CYS A CA 1
ATOM 842 C C . CYS A 1 111 ? 1.415 -24.651 15.664 1.00 40.75 111 CYS A C 1
ATOM 844 O O . CYS A 1 111 ? 0.954 -24.705 16.802 1.00 40.75 111 CYS A O 1
ATOM 846 N N . PRO A 1 112 ? 2.418 -25.468 15.276 1.00 35.53 112 PRO A N 1
ATOM 847 C CA . PRO A 1 112 ? 2.889 -26.576 16.115 1.00 35.53 112 PRO A CA 1
ATOM 848 C C . PRO A 1 112 ? 3.573 -26.132 17.413 1.00 35.53 112 PRO A C 1
ATOM 850 O O . PRO A 1 112 ? 3.879 -26.973 18.241 1.00 35.53 112 PRO A O 1
ATOM 853 N N . ASN A 1 113 ? 3.813 -24.830 17.594 1.00 40.31 113 ASN A N 1
ATOM 854 C CA . ASN A 1 113 ? 4.368 -24.246 18.809 1.00 40.31 113 ASN A CA 1
ATOM 855 C C . ASN A 1 113 ? 3.713 -22.878 19.052 1.00 40.31 113 ASN A C 1
ATOM 857 O O . ASN A 1 113 ? 4.248 -21.845 18.647 1.00 40.31 113 ASN A O 1
ATOM 861 N N . ARG A 1 114 ? 2.528 -22.858 19.668 1.00 37.50 114 ARG A N 1
ATOM 862 C CA . ARG A 1 114 ? 1.924 -21.636 20.212 1.00 37.50 114 ARG A CA 1
ATOM 863 C C . ARG A 1 114 ? 1.588 -21.898 21.676 1.00 37.50 114 ARG A C 1
ATOM 865 O O . ARG A 1 114 ? 0.741 -22.734 21.960 1.00 37.50 114 ARG A O 1
ATOM 872 N N . CYS A 1 115 ? 2.285 -21.215 22.579 1.00 35.88 115 CYS A N 1
ATOM 873 C CA . CYS A 1 115 ? 1.871 -21.110 23.972 1.00 35.88 115 CYS A CA 1
ATOM 874 C C . CYS A 1 115 ? 0.585 -20.272 24.029 1.00 35.88 115 CYS A C 1
ATOM 876 O O . CYS A 1 115 ? 0.510 -19.229 23.371 1.00 35.88 115 CYS A O 1
ATOM 878 N N . ASP A 1 116 ? -0.399 -20.751 24.789 1.00 36.97 116 ASP A N 1
ATOM 879 C CA . ASP A 1 116 ? -1.657 -20.075 25.124 1.00 36.97 116 ASP A CA 1
ATOM 880 C C . ASP A 1 116 ? -1.377 -18.644 25.632 1.00 36.97 116 ASP A C 1
ATOM 882 O O . ASP A 1 116 ? -0.584 -18.460 26.551 1.00 36.97 116 ASP A O 1
ATOM 886 N N . VAL A 1 117 ? -1.705 -17.589 24.877 1.00 47.09 117 VAL A N 1
ATOM 887 C CA . VAL A 1 117 ? -3.008 -16.944 24.597 1.00 47.09 117 VAL A CA 1
ATOM 888 C C . VAL A 1 117 ? -3.425 -16.005 25.726 1.00 47.09 117 VAL A C 1
ATOM 890 O O . VAL A 1 117 ? -3.986 -16.421 26.729 1.00 47.09 117 VAL A O 1
ATOM 893 N N . ASP A 1 118 ? -3.249 -14.711 25.464 1.00 26.55 118 ASP A N 1
ATOM 894 C CA . ASP A 1 118 ? -4.201 -13.696 25.895 1.00 26.55 118 ASP A CA 1
ATOM 895 C C . ASP A 1 118 ? -4.295 -12.613 24.815 1.00 26.55 118 ASP A C 1
ATOM 897 O O . ASP A 1 118 ? -3.340 -12.373 24.070 1.00 26.55 118 ASP A O 1
ATOM 901 N N . ILE A 1 119 ? -5.474 -12.015 24.665 1.00 45.22 119 ILE A N 1
ATOM 902 C CA . ILE A 1 119 ? -5.790 -11.023 23.629 1.00 45.22 119 ILE A CA 1
ATOM 903 C C . ILE A 1 119 ? -4.989 -9.748 23.919 1.00 45.22 119 ILE A C 1
ATOM 905 O O . ILE A 1 119 ? -5.442 -8.839 24.605 1.00 45.22 119 ILE A O 1
ATOM 909 N N . SER A 1 120 ? -3.755 -9.705 23.426 1.00 35.12 120 SER A N 1
ATOM 910 C CA . SER A 1 120 ? -2.873 -8.548 23.487 1.00 35.12 120 SER A CA 1
ATOM 911 C C . SER A 1 120 ? -1.766 -8.711 22.448 1.00 35.12 120 SER A C 1
ATOM 913 O O . SER A 1 120 ? -0.984 -9.655 22.502 1.00 35.12 120 SER A O 1
ATOM 915 N N . GLY A 1 121 ? -1.729 -7.808 21.468 1.00 40.12 121 GLY A N 1
ATOM 916 C CA . GLY A 1 121 ? -0.560 -7.573 20.624 1.00 40.12 121 GLY A CA 1
ATOM 917 C C . GLY A 1 121 ? -0.074 -8.754 19.781 1.00 40.12 121 GLY A C 1
ATOM 918 O O . GLY A 1 121 ? 0.899 -9.416 20.120 1.00 40.12 121 GLY A O 1
ATOM 919 N N . SER A 1 122 ? -0.590 -8.881 18.556 1.00 37.19 122 SER A N 1
ATOM 920 C CA . SER A 1 122 ? 0.277 -9.323 17.447 1.00 37.19 122 SER A CA 1
ATOM 921 C C . SER A 1 122 ? 1.080 -8.122 16.942 1.00 37.19 122 SER A C 1
ATOM 923 O O . SER A 1 122 ? 0.989 -7.721 15.788 1.00 37.19 122 SER A O 1
ATOM 925 N N . ALA A 1 123 ? 1.829 -7.515 17.865 1.00 36.03 123 ALA A N 1
ATOM 926 C CA . ALA A 1 123 ? 2.925 -6.629 17.541 1.00 36.03 123 ALA A CA 1
ATOM 927 C C . ALA A 1 123 ? 4.034 -7.496 16.944 1.00 36.03 123 ALA A C 1
ATOM 929 O O . ALA A 1 123 ? 4.327 -8.578 17.454 1.00 36.03 123 ALA A O 1
ATOM 930 N N . TYR A 1 124 ? 4.628 -7.024 15.853 1.00 41.16 124 TYR A N 1
ATOM 931 C CA . TYR A 1 124 ? 5.841 -7.578 15.273 1.00 41.16 124 TYR A CA 1
ATOM 932 C C . TYR A 1 124 ? 6.850 -7.888 16.390 1.00 41.16 124 TYR A C 1
ATOM 934 O O . TYR A 1 124 ? 7.396 -6.987 17.027 1.00 41.16 124 TYR A O 1
ATOM 942 N N . ALA A 1 125 ? 7.042 -9.176 16.674 1.00 38.09 125 ALA A N 1
ATOM 943 C CA . ALA A 1 125 ? 7.949 -9.646 17.707 1.00 38.09 125 ALA A CA 1
ATOM 944 C C . ALA A 1 125 ? 9.387 -9.374 17.254 1.00 38.09 125 ALA A C 1
ATOM 946 O O . ALA A 1 125 ? 9.950 -10.123 16.458 1.00 38.09 125 ALA A O 1
ATOM 947 N N . GLY A 1 126 ? 9.960 -8.265 17.724 1.00 38.16 126 GLY A N 1
ATOM 948 C CA . GLY A 1 126 ? 11.331 -7.900 17.384 1.00 38.16 126 GLY A CA 1
ATOM 949 C C . GLY A 1 126 ? 11.740 -6.471 17.725 1.00 38.16 126 GLY A C 1
ATOM 950 O O . GLY A 1 126 ? 12.364 -5.823 16.896 1.00 38.16 126 GLY A O 1
ATOM 951 N N . ALA A 1 127 ? 11.421 -5.962 18.916 1.00 36.34 127 ALA A N 1
ATOM 952 C CA . ALA A 1 127 ? 12.141 -4.817 19.478 1.00 36.34 127 ALA A CA 1
ATOM 953 C C . ALA A 1 127 ? 12.069 -4.855 21.016 1.00 36.34 127 ALA A C 1
ATOM 955 O O . ALA A 1 127 ? 10.962 -4.856 21.558 1.00 36.34 127 ALA A O 1
ATOM 956 N N . PRO A 1 128 ? 13.199 -4.895 21.749 1.00 39.84 128 PRO A N 1
ATOM 957 C CA . PRO A 1 128 ? 13.170 -4.700 23.193 1.00 39.84 128 PRO A CA 1
ATOM 958 C C . PRO A 1 128 ? 12.702 -3.271 23.494 1.00 39.84 128 PRO A C 1
ATOM 960 O O . PRO A 1 128 ? 13.193 -2.304 22.908 1.00 39.84 128 PRO A O 1
ATOM 963 N N . GLY A 1 129 ? 11.713 -3.155 24.382 1.00 40.44 129 GLY A N 1
ATOM 964 C CA . GLY A 1 129 ? 11.107 -1.889 24.777 1.00 40.44 129 GLY A CA 1
ATOM 965 C C . GLY A 1 129 ? 12.140 -0.937 25.370 1.00 40.44 129 GLY A C 1
ATOM 966 O O . GLY A 1 129 ? 12.625 -1.142 26.480 1.00 40.44 129 GLY A O 1
ATOM 967 N N . VAL A 1 130 ? 12.454 0.122 24.631 1.00 41.62 130 VAL A N 1
ATOM 968 C CA . VAL A 1 130 ? 13.182 1.280 25.145 1.00 41.62 130 VAL A CA 1
ATOM 969 C C . VAL A 1 130 ? 12.176 2.362 25.514 1.00 41.62 130 VAL A C 1
ATOM 971 O O . VAL A 1 130 ? 11.333 2.755 24.708 1.00 41.62 130 VAL A O 1
ATOM 974 N N . SER A 1 131 ? 12.262 2.791 26.773 1.00 39.69 131 SER A N 1
ATOM 975 C CA . SER A 1 131 ? 11.474 3.854 27.392 1.00 39.69 131 SER A CA 1
ATOM 976 C C . SER A 1 131 ? 11.344 5.069 26.464 1.00 39.69 131 SER A C 1
ATOM 978 O O . SER A 1 131 ? 12.349 5.616 26.002 1.00 39.69 131 SER A O 1
ATOM 980 N N . GLN A 1 132 ? 10.106 5.479 26.167 1.00 46.06 132 GLN A N 1
ATOM 981 C CA . GLN A 1 132 ? 9.824 6.669 25.369 1.00 46.06 132 GLN A CA 1
ATOM 982 C C . GLN A 1 132 ? 10.273 7.923 26.126 1.00 46.06 132 GLN A C 1
ATOM 984 O O . GLN A 1 132 ? 9.557 8.447 26.975 1.00 46.06 132 GLN A O 1
ATOM 989 N N . VAL A 1 133 ? 11.434 8.458 25.761 1.00 45.75 133 VAL A N 1
ATOM 990 C CA . VAL A 1 133 ? 11.728 9.879 25.949 1.00 45.75 133 VAL A CA 1
ATOM 991 C C . VAL A 1 133 ? 11.241 10.633 24.712 1.00 45.75 133 VAL A C 1
ATOM 993 O O . VAL A 1 133 ? 11.689 10.403 23.587 1.00 45.75 133 VAL A O 1
ATOM 996 N N . SER A 1 134 ? 10.257 11.502 24.946 1.00 49.41 134 SER A N 1
ATOM 997 C CA . SER A 1 134 ? 9.589 12.369 23.973 1.00 49.41 134 SER A CA 1
ATOM 998 C C . SER A 1 134 ? 10.591 13.076 23.049 1.00 49.41 134 SER A C 1
ATOM 1000 O O . SER A 1 134 ? 11.274 14.019 23.440 1.00 49.41 134 SER A O 1
ATOM 1002 N N . SER A 1 135 ? 10.678 12.612 21.799 1.00 48.72 135 SER A N 1
ATOM 1003 C CA . SER A 1 135 ? 11.615 13.117 20.779 1.00 48.72 135 SER A CA 1
ATOM 1004 C C . SER A 1 135 ? 11.094 14.344 20.017 1.00 48.72 135 SER A C 1
ATOM 1006 O O . SER A 1 135 ? 11.753 14.831 19.099 1.00 48.72 135 SER A O 1
ATOM 1008 N N . TYR A 1 136 ? 9.937 14.888 20.409 1.00 48.62 136 TYR A N 1
ATOM 1009 C CA . TYR A 1 136 ? 9.343 16.061 19.760 1.00 48.62 136 TYR A CA 1
ATOM 1010 C C . TYR A 1 136 ? 10.204 17.329 19.900 1.00 48.62 136 TYR A C 1
ATOM 1012 O O . TYR A 1 136 ? 10.134 18.204 19.043 1.00 48.62 136 TYR A O 1
ATOM 1020 N N . LEU A 1 137 ? 11.074 17.412 20.915 1.00 47.28 137 LEU A N 1
ATOM 1021 C CA . LEU A 1 137 ? 11.985 18.551 21.099 1.00 47.28 137 LEU A CA 1
ATOM 1022 C C . LEU A 1 137 ? 13.249 18.482 20.222 1.00 47.28 137 LEU A C 1
ATOM 1024 O O . LEU A 1 137 ? 13.789 19.523 19.856 1.00 47.28 137 LEU A O 1
ATOM 1028 N N . LEU A 1 138 ? 13.705 17.288 19.825 1.00 50.81 138 LEU A N 1
ATOM 1029 C CA . LEU A 1 138 ? 14.934 17.140 19.030 1.00 50.81 138 LEU A CA 1
ATOM 1030 C C . LEU A 1 138 ? 14.723 17.487 17.551 1.00 50.81 138 LEU A C 1
ATOM 1032 O O . LEU A 1 138 ? 15.599 18.086 16.930 1.00 50.81 138 LEU A O 1
ATOM 1036 N N . VAL A 1 139 ? 13.546 17.184 16.997 1.00 56.28 139 VAL A N 1
ATOM 1037 C CA . VAL A 1 139 ? 13.226 17.511 15.596 1.00 56.28 139 VAL A CA 1
ATOM 1038 C C . VAL A 1 139 ? 13.103 19.027 15.398 1.00 56.28 139 VAL A C 1
ATOM 1040 O O . VAL A 1 139 ? 13.592 19.554 14.403 1.00 56.28 139 VAL A O 1
ATOM 1043 N N . VAL A 1 140 ? 12.534 19.752 16.369 1.00 56.03 140 VAL A N 1
ATOM 1044 C CA . VAL A 1 140 ? 12.407 21.220 16.300 1.00 56.03 140 VAL A CA 1
ATOM 1045 C C . VAL A 1 140 ? 13.779 21.901 16.351 1.00 56.03 140 VAL A C 1
ATOM 1047 O O . VAL A 1 140 ? 14.028 22.829 15.583 1.00 56.03 140 VAL A O 1
ATOM 1050 N N . LEU A 1 141 ? 14.702 21.414 17.187 1.00 53.59 141 LEU A N 1
ATOM 1051 C CA . LEU A 1 141 ? 16.050 21.983 17.285 1.00 53.59 141 LEU A CA 1
ATOM 1052 C C . LEU A 1 141 ? 16.885 21.737 16.020 1.00 53.59 141 LEU A C 1
ATOM 1054 O O . LEU A 1 141 ? 17.555 22.656 15.553 1.00 53.59 141 LEU A O 1
ATOM 1058 N N . LEU A 1 142 ? 16.784 20.554 15.404 1.00 56.28 142 LEU A N 1
ATOM 1059 C CA . LEU A 1 142 ? 17.505 20.252 14.161 1.00 56.28 142 LEU A CA 1
ATOM 1060 C C . LEU A 1 142 ? 17.021 21.105 12.978 1.00 56.28 142 LEU A C 1
ATOM 1062 O O . LEU A 1 142 ? 17.842 21.561 12.184 1.00 56.28 142 LEU A O 1
ATOM 1066 N N . VAL A 1 143 ? 15.718 21.391 12.888 1.00 56.97 143 VAL A N 1
ATOM 1067 C CA . VAL A 1 143 ? 15.149 22.245 11.827 1.00 56.97 143 VAL A CA 1
ATOM 1068 C C . VAL A 1 143 ? 15.568 23.715 11.990 1.00 56.97 143 VAL A C 1
ATOM 1070 O O . VAL A 1 143 ? 15.863 24.386 10.995 1.00 56.97 143 VAL A O 1
ATOM 1073 N N . ILE A 1 144 ? 15.664 24.217 13.227 1.00 56.25 144 ILE A N 1
ATOM 1074 C CA . ILE A 1 144 ? 16.114 25.593 13.500 1.00 56.25 144 ILE A CA 1
ATOM 1075 C C . ILE A 1 144 ? 17.616 25.742 13.212 1.00 56.25 144 ILE A C 1
ATOM 1077 O O . ILE A 1 144 ? 18.018 26.711 12.565 1.00 56.25 144 ILE A O 1
ATOM 1081 N N . SER A 1 145 ? 18.444 24.770 13.611 1.00 53.81 145 SER A N 1
ATOM 1082 C CA . SER A 1 145 ? 19.888 24.791 13.336 1.00 53.81 145 SER A CA 1
ATOM 1083 C C . SER A 1 145 ? 20.205 24.734 11.837 1.00 53.81 145 SER A C 1
ATOM 1085 O O . SER A 1 145 ? 21.079 25.464 11.372 1.00 53.81 145 SER A O 1
ATOM 1087 N N . TRP A 1 146 ? 19.463 23.941 11.059 1.00 51.34 146 TRP A N 1
ATOM 1088 C CA . TRP A 1 146 ? 19.632 23.878 9.601 1.00 51.34 146 TRP A CA 1
ATOM 1089 C C . TRP A 1 146 ? 19.229 25.188 8.907 1.00 51.34 146 TRP A C 1
ATOM 1091 O O . TRP A 1 146 ? 19.909 25.650 7.993 1.00 51.34 146 TRP A O 1
ATOM 1101 N N . SER A 1 147 ? 18.166 25.833 9.394 1.00 53.56 147 SER A N 1
ATOM 1102 C CA . SER A 1 147 ? 17.672 27.106 8.851 1.00 53.56 147 SER A CA 1
ATOM 1103 C C . SER A 1 147 ? 18.599 28.293 9.147 1.00 53.56 147 SER A C 1
ATOM 1105 O O . SER A 1 147 ? 18.648 29.244 8.367 1.00 53.56 147 SER A O 1
ATOM 1107 N N . LEU A 1 148 ? 19.339 28.248 10.261 1.00 52.72 148 LEU A N 1
ATOM 1108 C CA . LEU A 1 148 ? 20.329 29.266 10.629 1.00 52.72 148 LEU A CA 1
ATOM 1109 C C . LEU A 1 148 ? 21.663 29.074 9.897 1.00 52.72 148 LEU A C 1
ATOM 1111 O O . LEU A 1 148 ? 22.303 30.059 9.540 1.00 52.72 148 LEU A O 1
ATOM 1115 N N . SER A 1 149 ? 22.063 27.829 9.621 1.00 52.28 149 SER A N 1
ATOM 1116 C CA . SER A 1 149 ? 23.355 27.532 8.989 1.00 52.28 149 SER A CA 1
ATOM 1117 C C . SER A 1 149 ? 23.391 27.767 7.471 1.00 52.28 149 SER A C 1
ATOM 1119 O O . SER A 1 149 ? 24.473 27.790 6.900 1.00 52.28 149 SER A O 1
ATOM 1121 N N . HIS A 1 150 ? 22.237 27.952 6.820 1.00 52.91 150 HIS A N 1
ATOM 1122 C CA . HIS A 1 150 ? 22.122 28.198 5.373 1.00 52.91 150 HIS A CA 1
ATOM 1123 C C . HIS A 1 150 ? 21.850 29.670 5.005 1.00 52.91 150 HIS A C 1
ATOM 1125 O O . HIS A 1 150 ? 21.527 29.971 3.856 1.00 52.91 150 HIS A O 1
ATOM 1131 N N . LYS A 1 151 ? 21.954 30.590 5.975 1.00 47.97 151 LYS A N 1
ATOM 1132 C CA . LYS A 1 151 ? 21.732 32.034 5.782 1.00 47.97 151 LYS A CA 1
ATOM 1133 C C . LYS A 1 151 ? 23.007 32.895 5.778 1.00 47.97 151 LYS A C 1
ATOM 1135 O O . LYS A 1 151 ? 22.877 34.117 5.778 1.00 47.97 151 LYS A O 1
ATOM 1140 N N . HIS A 1 152 ? 24.196 32.295 5.726 1.00 43.09 152 HIS A N 1
ATOM 1141 C CA . HIS A 1 152 ? 25.467 33.002 5.527 1.00 43.09 152 HIS A CA 1
ATOM 1142 C C . HIS A 1 152 ? 26.230 32.459 4.326 1.00 43.09 152 HIS A C 1
ATOM 1144 O O . HIS A 1 152 ? 26.302 31.217 4.199 1.00 43.09 152 HIS A O 1
#

Secondary structure (DSSP, 8-state):
----BSSSSBHHHHHHT--BTTB-HHHHTSTT-HHHHHHHHHHHHH--TT----HHHHHHHHHHHTSGGGSHHHHHHHHHHHTTSHHHHHHHHHHTTS---------GGG-SS-----S-----S---------THHHHHHHHHHHHHHT--

Organism: Biomphalaria glabrata (NCBI:txid6526)

pLDDT: mean 72.06, std 21.51, range [26.55, 95.25]

Sequence (152 aa):
TLCVAKSSLSYCELAQGTPLNGCDWKKLLTPNNPETIRIATDLYKNCNLDGFCRPECKEIVRNISSSPCFQGDTGKFVKSYLAMSKEGLDLLGRLQSCPVSSVQNCTVQQCPNRCDVDISGSAYAGAPGVSQVSSYLLVVLLVISWSLSHKH